Protein AF-A0A0B7N5V0-F1 (afdb_monomer_lite)

Organism: NCBI:txid35722

Secondary structure (DSSP, 8-state):
--PPSSPPPP-B--TTS---TT--BSSHHHHHHHHHHHHHHTT--HHHHHHHHHTTTS-GGGHHHHIIIIIT-TT--HHHHHHHHHHHHS-HHHHHHHHHHHHT----TTS-HHHHHHHHHHHHHHTTPPS-HHHHHHHHHHS--

Foldseek 3Di:
DDEQPPQQAAAADDPPDDADPRDHDPALVRSVVSNVVSCVVVVHDCQVCVLVHCCVRDDPVCNVVCVVPPVVDPPDTPVNVSVVVRCVPVPLVQLVVLVVCLLVAAADPPHDLVRSVVVNVVSCVSNVNDDDPVSVVSSVVRYDD

Sequence (145 aa):
EIVVRDVPLFDLVNDNTKATLKGQFNSVAQFLKDFERMFRLQSVDIKKVWNDNLGNVIGTENADWCADTIEADQNLLYKAFKCIFTSHFEFPSKEIDMFTKLVALKQRNEEGVKNFRKRFIRTAHAAHVSDSNFLARLYINALIN

Radius of gyration: 19.16 Å; chains: 1; bounding box: 42×30×53 Å

Structure (mmCIF, N/CA/C/O backbone):
data_AF-A0A0B7N5V0-F1
#
_entry.id   AF-A0A0B7N5V0-F1
#
loop_
_atom_site.group_PDB
_atom_site.id
_atom_site.type_symbol
_atom_site.label_atom_id
_atom_site.label_alt_id
_atom_site.label_comp_id
_atom_site.label_asym_id
_atom_site.label_entity_id
_atom_site.label_seq_id
_atom_site.pdbx_PDB_ins_code
_atom_site.Cartn_x
_atom_site.Cartn_y
_atom_site.Cartn_z
_atom_site.occupancy
_atom_site.B_iso_or_equiv
_atom_site.auth_seq_id
_atom_site.auth_comp_id
_atom_site.auth_asym_id
_atom_site.auth_atom_id
_atom_site.pdbx_PDB_model_num
ATOM 1 N N . GLU A 1 1 ? -16.998 4.637 20.587 1.00 64.81 1 GLU A N 1
ATOM 2 C CA . GLU A 1 1 ? -16.395 4.667 19.247 1.00 64.81 1 GLU A CA 1
ATOM 3 C C . GLU A 1 1 ? -16.012 6.104 18.914 1.00 64.81 1 GLU A C 1
ATOM 5 O O . GLU A 1 1 ? -16.871 6.984 18.971 1.00 64.81 1 GLU A O 1
ATOM 10 N N . ILE A 1 2 ? -14.722 6.379 18.705 1.00 80.25 2 ILE A N 1
ATOM 11 C CA . ILE A 1 2 ? -14.266 7.704 18.250 1.00 80.25 2 ILE A CA 1
ATOM 12 C C . ILE A 1 2 ? -14.149 7.639 16.732 1.00 80.25 2 ILE A C 1
ATOM 14 O O . ILE A 1 2 ? -13.211 7.042 16.211 1.00 80.25 2 ILE A O 1
ATOM 18 N N . VAL A 1 3 ? -15.090 8.271 16.034 1.00 82.94 3 VAL A N 1
ATOM 19 C CA . VAL A 1 3 ? -15.102 8.308 14.568 1.00 82.94 3 VAL A CA 1
ATOM 20 C C . VAL A 1 3 ? -14.376 9.557 14.079 1.00 82.94 3 VAL A C 1
ATOM 22 O O . VAL A 1 3 ? -14.769 10.687 14.380 1.00 82.94 3 VAL A O 1
ATOM 25 N N . VAL A 1 4 ? -13.309 9.346 13.318 1.00 87.25 4 VAL A N 1
ATOM 26 C CA . VAL A 1 4 ? -12.541 10.386 12.636 1.00 87.25 4 VAL A CA 1
ATOM 27 C C . VAL A 1 4 ? -13.245 10.713 11.322 1.00 87.25 4 VAL A C 1
ATOM 29 O O . VAL A 1 4 ? -13.687 9.824 10.599 1.00 87.25 4 VAL A O 1
ATOM 32 N N . ARG A 1 5 ? -13.389 12.001 11.008 1.00 86.94 5 ARG A N 1
ATOM 33 C CA . ARG A 1 5 ? -14.046 12.441 9.765 1.00 86.94 5 ARG A CA 1
ATOM 34 C C . ARG A 1 5 ? -13.079 12.466 8.589 1.00 86.94 5 ARG A C 1
ATOM 36 O O . ARG A 1 5 ? -11.876 12.610 8.796 1.00 86.94 5 ARG A O 1
ATOM 43 N N . ASP A 1 6 ? -13.629 12.369 7.379 1.00 86.00 6 ASP A N 1
ATOM 44 C CA . ASP A 1 6 ? -12.918 12.533 6.101 1.00 86.00 6 ASP A CA 1
ATOM 45 C C . ASP A 1 6 ? -11.710 11.599 5.924 1.00 86.00 6 ASP A C 1
ATOM 47 O O . ASP A 1 6 ? -10.722 11.935 5.271 1.00 86.00 6 ASP A O 1
ATOM 51 N N . VAL A 1 7 ? -11.779 10.413 6.530 1.00 87.75 7 VAL A N 1
ATOM 52 C CA . VAL A 1 7 ? -10.746 9.390 6.387 1.00 87.75 7 VAL A CA 1
ATOM 53 C C . VAL A 1 7 ? -10.773 8.859 4.949 1.00 87.75 7 VAL A C 1
ATOM 55 O O . VAL A 1 7 ? -11.858 8.571 4.433 1.00 87.75 7 VAL A O 1
ATOM 58 N N . PRO A 1 8 ? -9.617 8.747 4.268 1.00 88.00 8 PRO A N 1
ATOM 59 C CA . PRO A 1 8 ? -9.591 8.260 2.896 1.00 88.00 8 PRO A CA 1
ATOM 60 C C . PRO A 1 8 ? -10.089 6.817 2.813 1.00 88.00 8 PRO A C 1
ATOM 62 O O . PRO A 1 8 ? -9.735 5.992 3.652 1.00 88.00 8 PRO A O 1
ATOM 65 N N . LEU A 1 9 ? -10.860 6.509 1.769 1.00 89.25 9 LEU A N 1
ATOM 66 C CA . LEU A 1 9 ? -11.190 5.127 1.429 1.00 89.25 9 LEU A CA 1
ATOM 67 C C . LEU A 1 9 ? -9.961 4.454 0.829 1.00 89.25 9 LEU A C 1
ATOM 69 O O . LEU A 1 9 ? -9.295 5.034 -0.028 1.00 89.25 9 LEU A O 1
ATOM 73 N N . PHE A 1 10 ? -9.662 3.245 1.280 1.00 87.44 10 PHE A N 1
ATOM 74 C CA . PHE A 1 10 ? -8.553 2.472 0.763 1.00 87.44 10 PHE A CA 1
ATOM 75 C C . PHE A 1 10 ? -8.876 1.958 -0.642 1.00 87.44 10 PHE A C 1
ATOM 77 O O . PHE A 1 10 ? -9.827 1.211 -0.836 1.00 87.44 10 PHE A O 1
ATOM 84 N N . ASP A 1 11 ? -8.072 2.372 -1.618 1.00 84.56 11 ASP A N 1
ATOM 85 C CA . ASP A 1 11 ? -8.128 1.883 -2.995 1.00 84.56 11 ASP A CA 1
ATOM 86 C C . ASP A 1 11 ? -6.727 2.000 -3.608 1.00 84.56 11 ASP A C 1
ATOM 88 O O . ASP A 1 11 ? -6.162 3.097 -3.683 1.00 84.56 11 ASP A O 1
ATOM 92 N N . LEU A 1 12 ? -6.130 0.874 -4.000 1.00 78.88 12 LEU A N 1
ATOM 93 C CA . LEU A 1 12 ? -4.803 0.844 -4.612 1.00 78.88 12 LEU A CA 1
ATOM 94 C C . LEU A 1 12 ? -4.901 0.881 -6.133 1.00 78.88 12 LEU A C 1
ATOM 96 O O . LEU A 1 12 ? -5.700 0.174 -6.744 1.00 78.88 12 LEU A O 1
ATOM 100 N N . VAL A 1 13 ? -3.985 1.619 -6.763 1.00 71.94 13 VAL A N 1
ATOM 101 C CA . VAL A 1 13 ? -3.803 1.569 -8.216 1.00 71.94 13 VAL A CA 1
ATOM 102 C C . VAL A 1 13 ? -3.477 0.131 -8.633 1.00 71.94 13 VAL A C 1
ATOM 104 O O . VAL A 1 13 ? -2.416 -0.420 -8.297 1.00 71.94 13 VAL A O 1
ATOM 107 N N . ASN A 1 14 ? -4.391 -0.456 -9.402 1.00 65.75 14 ASN A N 1
ATOM 108 C CA . ASN A 1 14 ? -4.245 -1.752 -10.044 1.00 65.75 14 ASN A CA 1
ATOM 109 C C . ASN A 1 14 ? -4.352 -1.567 -11.566 1.00 65.75 14 ASN A C 1
ATOM 111 O O . ASN A 1 14 ? -5.163 -0.773 -12.040 1.00 65.75 14 ASN A O 1
ATOM 115 N N . ASP A 1 15 ? -3.544 -2.304 -12.334 1.00 48.69 15 ASP A N 1
ATOM 116 C CA . ASP A 1 15 ? -3.446 -2.167 -13.799 1.00 48.69 15 ASP A CA 1
ATOM 117 C C . ASP A 1 15 ? -4.793 -2.454 -14.513 1.00 48.69 15 ASP A C 1
ATOM 119 O O . ASP A 1 15 ? -4.975 -2.079 -15.671 1.00 48.69 15 ASP A O 1
ATOM 123 N N . ASN A 1 16 ? -5.756 -3.070 -13.812 1.00 47.97 16 ASN A N 1
ATOM 124 C CA . ASN A 1 16 ? -7.061 -3.484 -14.336 1.00 47.97 16 ASN A CA 1
ATOM 125 C C . ASN A 1 16 ? -8.249 -2.577 -13.957 1.00 47.97 16 ASN A C 1
ATOM 127 O O . ASN A 1 16 ? -9.341 -2.773 -14.495 1.00 47.97 16 ASN A O 1
ATOM 131 N N . THR A 1 17 ? -8.092 -1.599 -13.059 1.00 49.25 17 THR A N 1
ATOM 132 C CA . THR A 1 17 ? -9.208 -0.744 -12.617 1.00 49.25 17 THR A CA 1
ATOM 133 C C . THR A 1 17 ? -9.101 0.661 -13.197 1.00 49.25 17 THR A C 1
ATOM 135 O O . THR A 1 17 ? -8.112 1.367 -13.022 1.00 49.25 17 THR A O 1
ATOM 138 N N . LYS A 1 18 ? -10.164 1.101 -13.887 1.00 48.66 18 LYS A N 1
ATOM 139 C CA . LYS A 1 18 ? -10.345 2.518 -14.233 1.00 48.66 18 LYS A CA 1
ATOM 140 C C . LYS A 1 18 ? -10.315 3.328 -12.938 1.00 48.66 18 LYS A C 1
ATOM 142 O O . LYS A 1 18 ? -11.009 2.957 -11.997 1.00 48.66 18 LYS A O 1
ATOM 147 N N . ALA A 1 19 ? -9.537 4.412 -12.922 1.00 49.53 19 ALA A N 1
ATOM 148 C CA . ALA A 1 19 ? -9.422 5.310 -11.778 1.00 49.53 19 ALA A CA 1
ATOM 149 C C . ALA A 1 19 ? -10.810 5.634 -11.206 1.00 49.53 19 ALA A C 1
ATOM 151 O O . ALA A 1 19 ? -11.657 6.224 -11.882 1.00 49.53 19 ALA A O 1
ATOM 152 N N . THR A 1 20 ? -11.055 5.202 -9.976 1.00 51.44 20 THR A N 1
ATOM 153 C CA . THR A 1 20 ? -12.264 5.533 -9.229 1.00 51.44 20 THR A CA 1
ATOM 154 C C . THR A 1 20 ? -12.245 7.025 -8.887 1.00 51.44 20 THR A C 1
ATOM 156 O O . THR A 1 20 ? -11.209 7.620 -8.585 1.00 51.44 20 THR A O 1
ATOM 159 N N . LEU A 1 21 ? -13.422 7.657 -8.930 1.00 48.59 21 LEU A N 1
ATOM 160 C CA . LEU A 1 21 ? -13.627 9.099 -8.706 1.00 48.59 21 LEU A CA 1
ATOM 161 C C . LEU A 1 21 ? -13.143 9.616 -7.333 1.00 48.59 21 LEU A C 1
ATOM 163 O O . LEU A 1 21 ? -13.133 10.825 -7.118 1.00 48.59 21 LEU A O 1
ATOM 167 N N . LYS A 1 22 ? -12.761 8.730 -6.403 1.00 58.75 22 LYS A N 1
ATOM 168 C CA . LYS A 1 22 ? -12.380 9.064 -5.020 1.00 58.75 22 LYS A CA 1
ATOM 169 C C . LYS A 1 22 ? -10.866 9.125 -4.768 1.00 58.75 22 LYS A C 1
ATOM 171 O O . LYS A 1 22 ? -10.464 9.438 -3.653 1.00 58.75 22 LYS A O 1
ATOM 176 N N . GLY A 1 23 ? -10.052 8.941 -5.811 1.00 65.19 23 GLY A N 1
ATOM 177 C CA . GLY A 1 23 ? -8.592 8.998 -5.730 1.00 65.19 23 GLY A CA 1
ATOM 178 C C . GLY A 1 23 ? -7.995 7.659 -5.302 1.00 65.19 23 GLY A C 1
ATOM 179 O O . GLY A 1 23 ? -8.436 7.061 -4.330 1.00 65.19 23 GLY A O 1
ATOM 180 N N . GLN A 1 24 ? -6.997 7.191 -6.051 1.00 77.75 24 GLN A N 1
ATOM 181 C CA . GLN A 1 24 ? -6.309 5.926 -5.796 1.00 77.75 24 GLN A CA 1
ATOM 182 C C . GLN A 1 24 ? -4.924 6.173 -5.197 1.00 77.75 24 GLN A C 1
ATOM 184 O O . GLN A 1 24 ? -4.234 7.136 -5.550 1.00 77.75 24 GLN A O 1
ATOM 189 N N . PHE A 1 25 ? -4.497 5.268 -4.324 1.00 81.06 25 PHE A N 1
ATOM 190 C CA . PHE A 1 25 ? -3.174 5.263 -3.717 1.00 81.06 25 PHE A CA 1
ATOM 191 C C . PHE A 1 25 ? -2.198 4.440 -4.554 1.00 81.06 25 PHE A C 1
ATOM 193 O O . PHE A 1 25 ? -2.509 3.341 -5.006 1.00 81.06 25 PHE A O 1
ATOM 200 N N . ASN A 1 26 ? -0.977 4.945 -4.740 1.00 78.62 26 ASN A N 1
ATOM 201 C CA . ASN A 1 26 ? 0.063 4.186 -5.442 1.00 78.62 26 ASN A CA 1
ATOM 202 C C . ASN A 1 26 ? 0.656 3.071 -4.567 1.00 78.62 26 ASN A C 1
ATOM 204 O O . ASN A 1 26 ? 1.240 2.130 -5.099 1.00 78.62 26 ASN A O 1
ATOM 208 N N . SER A 1 27 ? 0.528 3.205 -3.245 1.00 80.62 27 SER A N 1
ATOM 209 C CA . SER A 1 27 ? 1.041 2.269 -2.250 1.00 80.62 27 SER A CA 1
ATOM 210 C C . SER A 1 27 ? 0.220 2.311 -0.961 1.00 80.62 27 SER A C 1
ATOM 212 O O . SER A 1 27 ? -0.379 3.337 -0.617 1.00 80.62 27 SER A O 1
ATOM 214 N N . VAL A 1 28 ? 0.253 1.222 -0.197 1.00 87.00 28 VAL A N 1
ATOM 215 C CA . VAL A 1 28 ? -0.265 1.133 1.174 1.00 87.00 28 VAL A CA 1
ATOM 216 C C . VAL A 1 28 ? 0.405 2.180 2.054 1.00 87.00 28 VAL A C 1
ATOM 218 O O . VAL A 1 28 ? -0.256 2.820 2.865 1.00 87.00 28 VAL A O 1
ATOM 221 N N . ALA A 1 29 ? 1.707 2.416 1.870 1.00 87.56 29 ALA A N 1
ATOM 222 C CA . ALA A 1 29 ? 2.428 3.450 2.608 1.00 87.56 29 ALA A CA 1
ATOM 223 C C . ALA A 1 29 ? 1.845 4.856 2.373 1.00 87.56 29 ALA A C 1
ATOM 225 O O . ALA A 1 29 ? 1.769 5.656 3.310 1.00 87.56 29 ALA A O 1
ATOM 226 N N . GLN A 1 30 ? 1.416 5.163 1.142 1.00 87.44 30 GLN A N 1
ATOM 227 C CA . GLN A 1 30 ? 0.755 6.430 0.828 1.00 87.44 30 GLN A CA 1
ATOM 228 C C . GLN A 1 30 ? -0.601 6.530 1.537 1.00 87.44 30 GLN A C 1
ATOM 230 O O . GLN A 1 30 ? -0.866 7.541 2.186 1.00 87.44 30 GLN A O 1
ATOM 235 N N . PHE A 1 31 ? -1.408 5.468 1.477 1.00 91.50 31 PHE A N 1
ATOM 236 C CA . PHE A 1 31 ? -2.681 5.396 2.194 1.00 91.50 31 PHE A CA 1
ATOM 237 C C . PHE A 1 31 ? -2.501 5.590 3.702 1.00 91.50 31 PHE A C 1
ATOM 239 O O . PHE A 1 31 ? -3.112 6.485 4.281 1.00 91.50 31 PHE A O 1
ATOM 246 N N . LEU A 1 32 ? -1.619 4.815 4.340 1.00 92.94 32 LEU A N 1
ATOM 247 C CA . LEU A 1 32 ? -1.391 4.875 5.785 1.00 92.94 32 LEU A CA 1
ATOM 248 C C . LEU A 1 32 ? -0.936 6.267 6.233 1.00 92.94 32 LEU A C 1
ATOM 250 O O . LEU A 1 32 ? -1.321 6.724 7.307 1.00 92.94 32 LEU A O 1
ATOM 254 N N . LYS A 1 33 ? -0.152 6.975 5.412 1.00 93.00 33 LYS A N 1
ATOM 255 C CA . LYS A 1 33 ? 0.273 8.350 5.703 1.00 93.00 33 LYS A CA 1
ATOM 256 C C . LYS A 1 33 ? -0.904 9.329 5.723 1.00 93.00 33 LYS A C 1
ATOM 258 O O . LYS A 1 33 ? -0.939 10.200 6.598 1.00 93.00 33 LYS A O 1
ATOM 263 N N . ASP A 1 34 ? -1.831 9.201 4.778 1.00 92.38 34 ASP A N 1
ATOM 264 C CA . ASP A 1 34 ? -3.016 10.059 4.681 1.00 92.38 34 ASP A CA 1
ATOM 265 C C . ASP A 1 34 ? -4.074 9.677 5.726 1.00 92.38 34 ASP A C 1
ATOM 267 O O . ASP A 1 34 ? -4.643 10.559 6.368 1.00 92.38 34 ASP A O 1
ATOM 271 N N . PHE A 1 35 ? -4.228 8.384 6.015 1.00 92.94 35 PHE A N 1
ATOM 272 C CA . PHE A 1 35 ? -4.990 7.877 7.154 1.00 92.94 35 PHE A CA 1
ATOM 273 C C . PHE A 1 35 ? -4.466 8.489 8.464 1.00 92.94 35 PHE A C 1
ATOM 275 O O . PHE A 1 35 ? -5.186 9.221 9.137 1.00 92.94 35 PHE A O 1
ATOM 282 N N . GLU A 1 36 ? -3.171 8.346 8.772 1.00 94.75 36 GLU A N 1
ATOM 283 C CA . GLU A 1 36 ? -2.518 8.947 9.951 1.00 94.75 36 GLU A CA 1
ATOM 284 C C . GLU A 1 36 ? -2.617 10.478 9.992 1.00 94.75 36 GLU A C 1
ATOM 286 O O . GLU A 1 36 ? -2.595 11.099 11.061 1.00 94.75 36 GLU A O 1
ATOM 291 N N . ARG A 1 37 ? -2.672 11.132 8.829 1.00 94.25 37 ARG A N 1
ATOM 292 C CA . ARG A 1 37 ? -2.838 12.584 8.745 1.00 94.25 37 ARG A CA 1
ATOM 293 C C . ARG A 1 37 ? -4.200 13.014 9.286 1.00 94.25 37 ARG A C 1
ATOM 295 O O . ARG A 1 37 ? -4.232 13.998 10.020 1.00 94.25 37 ARG A O 1
ATOM 302 N N . MET A 1 38 ? -5.278 12.287 9.003 1.00 93.81 38 MET A N 1
ATOM 303 C CA . MET A 1 38 ? -6.620 12.675 9.455 1.00 93.81 38 MET A CA 1
ATOM 304 C C . MET A 1 38 ? -6.780 12.627 10.974 1.00 93.81 38 MET A C 1
ATOM 306 O O . MET A 1 38 ? -7.351 13.549 11.556 1.00 93.81 38 MET A O 1
ATOM 310 N N . PHE A 1 39 ? -6.177 11.635 11.628 1.00 94.19 39 PHE A N 1
ATOM 311 C CA . PHE A 1 39 ? -6.139 11.549 13.090 1.00 94.19 39 PHE A CA 1
ATOM 312 C C . PHE A 1 39 ? -5.358 12.718 13.697 1.00 94.19 39 PHE A C 1
ATOM 314 O O . PHE A 1 39 ? -5.819 13.348 14.648 1.00 94.19 39 PHE A O 1
ATOM 321 N N . ARG A 1 40 ? -4.208 13.072 13.104 1.00 94.06 40 ARG A N 1
ATOM 322 C CA . ARG A 1 40 ? -3.401 14.220 13.550 1.00 94.06 40 ARG A CA 1
ATOM 323 C C . ARG A 1 40 ? -4.135 15.549 13.406 1.00 94.06 40 ARG A C 1
ATOM 325 O O . ARG A 1 40 ? -4.067 16.358 14.322 1.00 94.06 40 ARG A O 1
ATOM 332 N N . LEU A 1 41 ? -4.833 15.775 12.290 1.00 93.94 41 LEU A N 1
ATOM 333 C CA . LEU A 1 41 ? -5.597 17.011 12.067 1.00 93.94 41 LEU A CA 1
ATOM 334 C C . LEU A 1 41 ? -6.736 17.187 13.079 1.00 93.94 41 LEU A C 1
ATOM 336 O O . LEU A 1 41 ? -7.115 18.315 13.375 1.00 93.94 41 LEU A O 1
ATOM 340 N N . GLN A 1 42 ? -7.257 16.084 13.614 1.00 93.62 42 GLN A N 1
ATOM 341 C CA . GLN A 1 42 ? -8.352 16.071 14.583 1.00 93.62 42 GLN A CA 1
ATOM 342 C C . GLN A 1 42 ? -7.868 15.857 16.028 1.00 93.62 42 GLN A C 1
ATOM 344 O O . GLN A 1 42 ? -8.688 15.703 16.928 1.00 93.62 42 GLN A O 1
ATOM 349 N N . SER A 1 43 ? -6.551 15.871 16.270 1.00 92.38 43 SER A N 1
ATOM 350 C CA . SER A 1 43 ? -5.940 15.648 17.592 1.00 92.38 43 SER A CA 1
ATOM 351 C C . SER A 1 43 ? -6.362 14.329 18.261 1.00 92.38 43 SER A C 1
ATOM 353 O O . SER A 1 43 ? -6.453 14.243 19.485 1.00 92.38 43 SER A O 1
ATOM 355 N N . VAL A 1 44 ? -6.607 13.290 17.460 1.00 93.56 44 VAL A N 1
ATOM 356 C CA . VAL A 1 44 ? -6.987 11.951 17.926 1.00 93.56 44 VAL A CA 1
ATOM 357 C C . VAL A 1 44 ? -5.752 11.051 17.978 1.00 93.56 44 VAL A C 1
ATOM 359 O O . VAL A 1 44 ? -4.984 10.968 17.018 1.00 93.56 44 VAL A O 1
ATOM 362 N N . ASP A 1 45 ? -5.561 10.342 19.092 1.00 92.50 45 ASP A N 1
ATOM 363 C CA . ASP A 1 45 ? -4.493 9.346 19.213 1.00 92.50 45 ASP A CA 1
ATOM 364 C C . ASP A 1 45 ? -4.850 8.080 18.429 1.00 92.50 45 ASP A C 1
ATOM 366 O O . ASP A 1 45 ? -5.608 7.223 18.891 1.00 92.50 45 ASP A O 1
ATOM 370 N N . ILE A 1 46 ? -4.257 7.953 17.243 1.00 92.50 46 ILE A N 1
ATOM 371 C CA . ILE A 1 46 ? -4.469 6.813 16.351 1.00 92.50 46 ILE A CA 1
ATOM 372 C C . ILE A 1 46 ? -4.206 5.469 17.026 1.00 92.50 46 ILE A C 1
ATOM 374 O O . ILE A 1 46 ? -4.905 4.507 16.741 1.00 92.50 46 ILE A 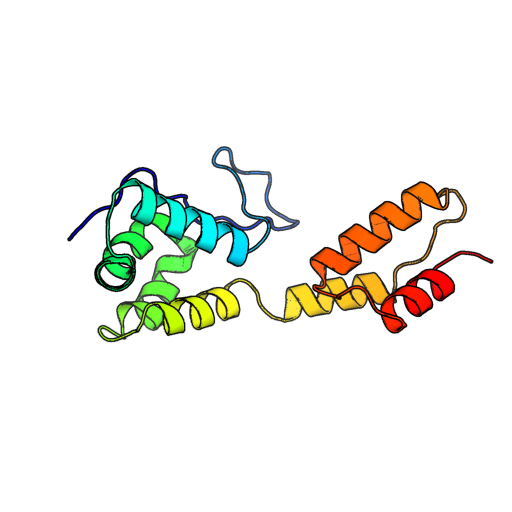O 1
ATOM 378 N N . LYS A 1 47 ? -3.261 5.382 17.971 1.00 91.94 47 LYS A N 1
ATOM 379 C CA . LYS A 1 47 ? -2.917 4.105 18.614 1.00 91.94 47 LYS A CA 1
ATOM 380 C C . LYS A 1 47 ? -4.075 3.510 19.409 1.00 91.94 47 LYS A C 1
ATOM 382 O O . LYS A 1 47 ? -4.032 2.318 19.689 1.00 91.94 47 LYS A O 1
ATOM 387 N N . LYS A 1 48 ? -5.068 4.325 19.775 1.00 88.56 48 LYS A N 1
ATOM 388 C CA . LYS A 1 48 ? -6.205 3.911 20.598 1.00 88.56 48 LYS A CA 1
ATOM 389 C C . LYS A 1 48 ? -7.464 3.584 19.807 1.00 88.56 48 LYS A C 1
ATOM 391 O O . LYS A 1 48 ? -8.277 2.838 20.326 1.00 88.56 48 LYS A O 1
ATOM 396 N N . VAL A 1 49 ? -7.651 4.180 18.625 1.00 90.12 49 VAL A N 1
ATOM 397 C CA . VAL A 1 49 ? -8.958 4.169 17.931 1.00 90.12 49 VAL A CA 1
ATOM 398 C C . VAL A 1 49 ? -8.858 3.932 16.422 1.00 90.12 49 VAL A C 1
ATOM 400 O O . VAL A 1 49 ? -9.791 4.209 15.677 1.00 90.12 49 VAL A O 1
ATOM 403 N N . TRP A 1 50 ? -7.714 3.452 15.929 1.00 91.56 50 TRP A N 1
ATOM 404 C CA . TRP A 1 50 ? -7.541 3.140 14.506 1.00 91.56 50 TRP A CA 1
ATOM 405 C C . TRP A 1 50 ? -8.490 2.034 14.021 1.00 91.56 50 TRP A C 1
ATOM 407 O O . TRP A 1 50 ? -8.988 2.120 12.903 1.00 91.56 50 TRP A O 1
ATOM 417 N N . ASN A 1 51 ? -8.744 1.027 14.859 1.00 91.06 51 ASN A N 1
ATOM 418 C CA . ASN A 1 51 ? -9.576 -0.138 14.559 1.00 91.06 51 ASN A CA 1
ATOM 419 C C . ASN A 1 51 ? -11.050 0.253 14.379 1.00 91.06 51 ASN A C 1
ATOM 421 O O . ASN A 1 51 ? -11.640 -0.119 13.371 1.00 91.06 51 ASN A O 1
ATOM 425 N N . ASP A 1 52 ? -11.583 1.113 15.257 1.00 88.31 52 ASP A N 1
ATOM 426 C CA . ASP A 1 52 ? -12.934 1.700 15.164 1.00 88.31 52 ASP A CA 1
ATOM 427 C C . ASP A 1 52 ? -13.184 2.411 13.816 1.00 88.31 52 ASP A C 1
ATOM 429 O O . ASP A 1 52 ? -14.315 2.605 13.378 1.00 88.31 52 ASP A O 1
ATOM 433 N N . ASN A 1 53 ? -12.118 2.848 13.140 1.00 89.31 53 ASN A N 1
ATOM 434 C CA . ASN A 1 53 ? -12.203 3.585 11.882 1.00 89.31 53 ASN A CA 1
ATOM 435 C C . ASN A 1 53 ? -11.841 2.733 10.657 1.00 89.31 53 ASN A C 1
ATOM 437 O O . ASN A 1 53 ? -12.053 3.187 9.533 1.00 89.31 53 ASN A O 1
ATOM 441 N N . LEU A 1 54 ? -11.304 1.523 10.846 1.00 88.31 54 LEU A N 1
ATOM 442 C CA . LEU A 1 54 ? -10.787 0.700 9.754 1.00 88.31 54 LEU A CA 1
ATOM 443 C C . LEU A 1 54 ? -11.908 0.120 8.883 1.00 88.31 54 LEU A C 1
ATOM 445 O O . LEU A 1 54 ? -11.826 0.192 7.655 1.00 88.31 54 LEU A O 1
ATOM 449 N N . GLY A 1 55 ? -12.976 -0.390 9.504 1.00 81.88 55 GLY A N 1
ATOM 450 C CA . GLY A 1 55 ? -14.113 -0.977 8.784 1.00 81.88 55 GLY A CA 1
ATOM 451 C C . GLY A 1 55 ? -14.788 0.008 7.822 1.00 81.88 55 GLY A C 1
ATOM 452 O O . GLY A 1 55 ? -15.284 -0.378 6.767 1.00 81.88 55 GLY A O 1
ATOM 453 N N . ASN A 1 56 ? -14.714 1.308 8.122 1.00 81.44 56 ASN A N 1
ATOM 454 C CA . ASN A 1 56 ? -15.277 2.368 7.283 1.00 81.44 56 ASN A CA 1
ATOM 455 C C . ASN A 1 56 ? -14.429 2.700 6.046 1.00 81.44 56 ASN A C 1
ATOM 457 O O . ASN A 1 56 ? -14.893 3.437 5.175 1.00 81.44 56 ASN A O 1
ATOM 461 N N . VAL A 1 57 ? -13.192 2.201 5.968 1.00 87.62 57 VAL A N 1
ATOM 462 C CA . VAL A 1 57 ? -12.240 2.587 4.916 1.00 87.62 57 VAL A CA 1
ATOM 463 C C . VAL A 1 57 ? -11.700 1.427 4.096 1.00 87.62 57 VAL A C 1
ATOM 465 O O . VAL A 1 57 ? -11.248 1.669 2.985 1.00 87.62 57 VAL A O 1
ATOM 468 N N . ILE A 1 58 ? -11.753 0.193 4.602 1.00 84.50 58 ILE A N 1
ATOM 469 C CA . ILE A 1 58 ? -11.144 -0.991 3.972 1.00 84.50 58 ILE A CA 1
ATOM 470 C C . ILE A 1 58 ? -11.850 -1.444 2.675 1.00 84.50 58 ILE A C 1
ATOM 472 O O . ILE A 1 58 ? -11.257 -2.158 1.867 1.00 84.50 58 ILE A O 1
ATOM 476 N N . GLY A 1 59 ? -13.088 -0.999 2.446 1.00 82.06 59 GLY A N 1
ATOM 477 C CA . GLY A 1 59 ? -13.916 -1.466 1.331 1.00 82.06 59 GLY A CA 1
ATOM 478 C C . GLY A 1 59 ? -14.586 -2.808 1.640 1.00 82.06 59 GLY A C 1
ATOM 479 O O . GLY A 1 59 ? -14.062 -3.639 2.381 1.00 82.06 59 GLY A O 1
ATOM 480 N N . THR A 1 60 ? -15.784 -3.022 1.097 1.00 82.19 60 THR A N 1
ATOM 481 C CA . THR A 1 60 ? -16.607 -4.208 1.395 1.00 82.19 60 THR A CA 1
ATOM 482 C C . THR A 1 60 ? -15.975 -5.516 0.923 1.00 82.19 60 THR A C 1
ATOM 484 O O . THR A 1 60 ? -16.204 -6.561 1.514 1.00 82.19 60 THR A O 1
ATOM 487 N N . GLU A 1 61 ? -15.160 -5.461 -0.125 1.00 78.56 61 GLU A N 1
ATOM 488 C CA . GLU A 1 61 ? -14.454 -6.600 -0.712 1.00 78.56 61 GLU A CA 1
ATOM 489 C C . GLU A 1 61 ? -13.378 -7.197 0.205 1.00 78.56 61 GLU A C 1
ATOM 491 O O . GLU A 1 61 ? -12.985 -8.344 0.019 1.00 78.56 61 GLU A O 1
ATOM 496 N N . ASN A 1 62 ? -12.929 -6.437 1.205 1.00 83.56 62 ASN A N 1
ATOM 497 C CA . ASN A 1 62 ? -11.902 -6.842 2.162 1.00 83.56 62 ASN A CA 1
ATOM 498 C C . ASN A 1 62 ? -12.475 -7.056 3.574 1.00 83.56 62 ASN A C 1
ATOM 500 O O . ASN A 1 62 ? -11.709 -7.274 4.514 1.00 83.56 62 ASN A O 1
ATOM 504 N N . ALA A 1 63 ? -13.801 -6.959 3.740 1.00 84.69 63 ALA A N 1
ATOM 505 C CA . ALA A 1 63 ? -14.460 -6.995 5.043 1.00 84.69 63 ALA A CA 1
ATOM 506 C C . ALA A 1 63 ? -14.235 -8.330 5.767 1.00 84.69 63 ALA A C 1
ATOM 508 O O . ALA A 1 63 ? -13.823 -8.319 6.923 1.00 84.69 63 ALA A O 1
ATOM 509 N N . ASP A 1 64 ? -14.411 -9.458 5.072 1.00 85.75 64 ASP A N 1
ATOM 510 C CA . ASP A 1 64 ? -14.219 -10.795 5.652 1.00 85.75 64 ASP A CA 1
ATOM 511 C C . ASP A 1 64 ? -12.772 -10.991 6.130 1.00 85.75 64 ASP A C 1
ATOM 513 O O . ASP A 1 64 ? -12.523 -11.385 7.267 1.00 85.75 64 ASP A O 1
ATOM 517 N N . TRP A 1 65 ? -11.793 -10.617 5.297 1.00 89.00 65 TRP A N 1
ATOM 518 C CA . TRP A 1 65 ? -10.380 -10.684 5.674 1.00 89.00 65 TRP A CA 1
ATOM 519 C C . TRP A 1 65 ? -10.055 -9.792 6.883 1.00 89.00 65 TRP A C 1
ATOM 521 O O . TRP A 1 65 ? -9.309 -10.206 7.777 1.00 89.00 65 TRP A O 1
ATOM 531 N N . CYS A 1 66 ? -10.601 -8.573 6.911 1.00 88.81 66 CYS A N 1
ATOM 532 C CA . CYS A 1 66 ? -10.410 -7.627 8.007 1.00 88.81 66 CYS A CA 1
ATOM 533 C C . CYS A 1 66 ? -10.987 -8.178 9.317 1.00 88.81 66 CYS A C 1
ATOM 535 O O . CYS A 1 66 ? -10.291 -8.163 10.335 1.00 88.81 66 CYS A O 1
ATOM 537 N N . ALA A 1 67 ? -12.199 -8.733 9.272 1.00 87.44 67 ALA A N 1
ATOM 538 C CA . ALA A 1 67 ? -12.846 -9.362 10.416 1.00 87.44 67 ALA A CA 1
ATOM 539 C C . ALA A 1 67 ? -12.001 -10.525 10.969 1.00 87.44 67 ALA A C 1
ATOM 541 O O . ALA A 1 67 ? -11.670 -10.551 12.156 1.00 87.44 67 ALA A O 1
ATOM 542 N N . ASP A 1 68 ? -11.566 -11.434 10.095 1.00 87.44 68 ASP A N 1
ATOM 543 C CA . ASP A 1 68 ? -10.859 -12.660 10.484 1.00 87.44 68 ASP A CA 1
ATOM 544 C C . ASP A 1 68 ? -9.413 -12.425 10.946 1.00 87.44 68 ASP A C 1
ATOM 546 O O . ASP A 1 68 ? -8.880 -13.196 11.747 1.00 87.44 68 ASP A O 1
ATOM 550 N N . THR A 1 69 ? -8.749 -11.381 10.439 1.00 87.44 69 THR A N 1
ATOM 551 C CA . THR A 1 69 ? -7.309 -11.163 10.670 1.00 87.44 69 THR A CA 1
ATOM 552 C C . THR A 1 69 ? -7.028 -10.021 11.636 1.00 87.44 69 THR A C 1
ATOM 554 O O . THR A 1 69 ? -6.119 -10.114 12.460 1.00 87.44 69 THR A O 1
ATOM 557 N N . ILE A 1 70 ? -7.753 -8.911 11.494 1.00 91.06 70 ILE A N 1
ATOM 558 C CA . ILE A 1 70 ? -7.476 -7.668 12.214 1.00 91.06 70 ILE A CA 1
ATOM 559 C C . ILE A 1 70 ? -8.398 -7.544 13.423 1.00 91.06 70 ILE A C 1
ATOM 561 O O . ILE A 1 70 ? -7.917 -7.337 14.533 1.00 91.06 70 ILE A O 1
ATOM 565 N N . GLU A 1 71 ? -9.708 -7.681 13.225 1.00 88.56 71 GLU A N 1
ATOM 566 C CA . GLU A 1 71 ? -10.706 -7.467 14.284 1.00 88.56 71 GLU A CA 1
ATOM 567 C C . GLU A 1 71 ? -10.774 -8.637 15.274 1.00 88.56 71 GLU A C 1
ATOM 569 O O . GLU A 1 71 ? -11.098 -8.435 16.447 1.00 88.56 71 GLU A O 1
ATOM 574 N N . ALA A 1 72 ? -10.400 -9.843 14.836 1.00 89.25 72 ALA A N 1
ATOM 575 C CA . ALA A 1 72 ? -10.271 -11.017 15.694 1.00 89.25 72 ALA A CA 1
ATOM 576 C C . ALA A 1 72 ? -9.232 -10.837 16.823 1.00 89.25 72 ALA A C 1
ATOM 578 O O . ALA A 1 72 ? -9.378 -11.444 17.887 1.00 89.25 72 ALA A O 1
ATOM 579 N N . ASP A 1 73 ? -8.210 -9.992 16.632 1.00 90.00 73 ASP A N 1
ATOM 580 C CA . ASP A 1 73 ? -7.231 -9.644 17.668 1.00 90.00 73 ASP A CA 1
ATOM 581 C C . ASP A 1 73 ? -7.531 -8.265 18.277 1.00 90.00 73 ASP A C 1
ATOM 583 O O . ASP A 1 73 ? -7.034 -7.225 17.843 1.00 90.00 73 ASP A O 1
ATOM 587 N N . GLN A 1 74 ? -8.305 -8.263 19.364 1.00 85.94 74 GLN A N 1
ATOM 588 C CA . GLN A 1 74 ? -8.667 -7.036 20.085 1.00 85.94 74 GLN A CA 1
ATOM 589 C C . GLN A 1 74 ? -7.473 -6.295 20.710 1.00 85.94 74 GLN A C 1
ATOM 591 O O . GLN A 1 74 ? -7.601 -5.124 21.067 1.00 85.94 74 GLN A O 1
ATOM 596 N N . ASN A 1 75 ? -6.319 -6.952 20.858 1.00 90.19 75 ASN A N 1
ATOM 597 C CA . ASN A 1 75 ? -5.112 -6.358 21.431 1.00 90.19 75 ASN A CA 1
ATOM 598 C C . ASN A 1 75 ? -4.082 -5.978 20.361 1.00 90.19 75 ASN A C 1
ATOM 600 O O . ASN A 1 75 ? -2.950 -5.604 20.696 1.00 90.19 75 ASN A O 1
ATOM 604 N N . LEU A 1 76 ? -4.458 -6.049 19.081 1.00 93.00 76 LEU A N 1
ATOM 605 C CA . LEU A 1 76 ? -3.559 -5.765 17.981 1.00 93.00 76 LEU A CA 1
ATOM 606 C C . LEU A 1 76 ? -3.041 -4.326 18.068 1.00 93.00 76 LEU A C 1
ATOM 608 O O . LEU A 1 76 ? -3.772 -3.336 18.007 1.00 93.00 76 LEU A O 1
ATOM 612 N N . LEU A 1 77 ? -1.724 -4.192 18.191 1.00 94.12 77 LEU A N 1
ATOM 613 C CA . LEU A 1 77 ? -1.090 -2.882 18.217 1.00 94.12 77 LEU A CA 1
ATOM 614 C C . LEU A 1 77 ? -1.104 -2.264 16.820 1.00 94.12 77 LEU A C 1
ATOM 616 O O . LEU A 1 77 ? -0.767 -2.925 15.839 1.00 94.12 77 LEU A O 1
ATOM 620 N N . TYR A 1 78 ? -1.321 -0.948 16.742 1.00 94.19 78 TYR A N 1
ATOM 621 C CA . TYR A 1 78 ? -1.318 -0.215 15.469 1.00 94.19 78 TYR A CA 1
ATOM 622 C C . TYR A 1 78 ? -0.057 -0.464 14.615 1.00 94.19 78 TYR A C 1
ATOM 624 O O . TYR A 1 78 ? -0.109 -0.526 13.390 1.00 94.19 78 TYR A O 1
ATOM 632 N N . LYS A 1 79 ? 1.108 -0.649 15.254 1.00 93.12 79 LYS A N 1
ATOM 633 C CA . LYS A 1 79 ? 2.352 -0.995 14.547 1.00 93.12 79 LYS A CA 1
ATOM 634 C C . LYS A 1 79 ? 2.269 -2.364 13.859 1.00 93.12 79 LYS A C 1
ATOM 636 O O . LYS A 1 79 ? 2.736 -2.483 12.733 1.00 93.12 79 LYS A O 1
ATOM 641 N N . ALA A 1 80 ? 1.710 -3.367 14.535 1.00 93.62 80 ALA A N 1
ATOM 642 C CA . ALA A 1 80 ? 1.543 -4.713 13.996 1.00 93.62 80 ALA A CA 1
ATOM 643 C C . ALA A 1 80 ? 0.478 -4.738 12.893 1.00 93.62 80 ALA A C 1
ATOM 645 O O . ALA A 1 80 ? 0.730 -5.303 11.832 1.00 93.62 80 ALA A O 1
ATOM 646 N N . PHE A 1 81 ? -0.633 -4.017 13.089 1.00 93.94 81 PHE A N 1
ATOM 647 C CA . PHE A 1 81 ? -1.636 -3.770 12.051 1.00 93.94 81 PHE A CA 1
ATOM 648 C C . PHE A 1 81 ? -0.998 -3.284 10.746 1.00 93.94 81 PHE A C 1
ATOM 650 O O . PHE A 1 81 ? -1.209 -3.900 9.708 1.00 93.94 81 PHE A O 1
ATOM 657 N N . LYS A 1 82 ? -0.152 -2.242 10.790 1.00 93.62 82 LYS A N 1
ATOM 658 C CA . LYS A 1 82 ? 0.507 -1.726 9.578 1.00 93.62 82 LYS A CA 1
ATOM 659 C C . LYS A 1 82 ? 1.304 -2.802 8.842 1.00 93.62 82 LYS A C 1
ATOM 661 O O . LYS A 1 82 ? 1.245 -2.860 7.623 1.00 93.62 82 LYS A O 1
ATOM 666 N N . CYS A 1 83 ? 2.018 -3.665 9.566 1.00 89.38 83 CYS A N 1
ATOM 667 C CA . CYS A 1 83 ? 2.770 -4.763 8.958 1.00 89.38 83 CYS A CA 1
ATOM 668 C C . CYS A 1 83 ? 1.855 -5.787 8.273 1.00 89.38 83 CYS A C 1
ATOM 670 O O . CYS A 1 83 ? 2.131 -6.177 7.140 1.00 89.38 83 CYS A O 1
ATOM 672 N N . ILE A 1 84 ? 0.774 -6.204 8.937 1.00 89.88 84 ILE A N 1
ATOM 673 C CA . ILE A 1 84 ? -0.197 -7.163 8.388 1.00 89.88 84 ILE A CA 1
ATOM 674 C C . ILE A 1 84 ? -0.888 -6.568 7.157 1.00 89.88 84 ILE A C 1
ATOM 676 O O . ILE A 1 84 ? -0.942 -7.203 6.108 1.00 89.88 84 ILE A O 1
ATOM 680 N N . PHE A 1 85 ? -1.348 -5.324 7.270 1.00 89.88 85 PHE A N 1
ATOM 681 C CA . PHE A 1 85 ? -2.047 -4.604 6.214 1.00 89.88 85 PHE A CA 1
ATOM 682 C C . PHE A 1 85 ? -1.170 -4.415 4.974 1.00 89.88 85 PHE A C 1
ATOM 684 O O . PHE A 1 85 ? -1.588 -4.729 3.862 1.00 89.88 85 PHE A O 1
ATOM 691 N N . THR A 1 86 ? 0.078 -3.972 5.158 1.00 88.19 86 THR A N 1
ATOM 692 C CA . THR A 1 86 ? 1.057 -3.908 4.068 1.00 88.19 86 THR A CA 1
ATOM 693 C C .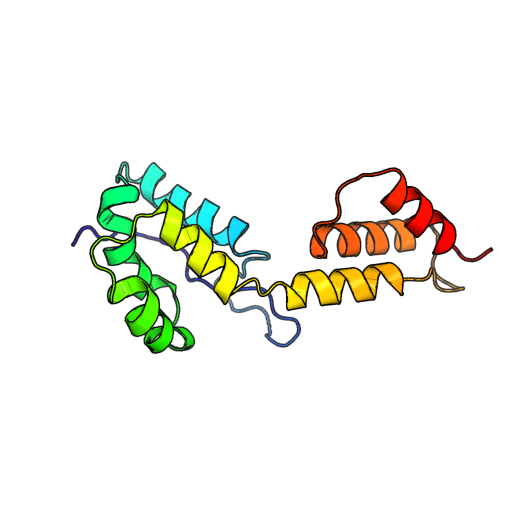 THR A 1 86 ? 1.278 -5.281 3.451 1.00 88.19 86 THR A C 1
ATOM 695 O O . THR A 1 86 ? 1.182 -5.402 2.241 1.00 88.19 86 THR A O 1
ATOM 698 N N . SER A 1 87 ? 1.489 -6.329 4.248 1.00 83.50 87 SER A N 1
ATOM 699 C CA . SER A 1 87 ? 1.759 -7.671 3.709 1.00 83.50 87 SER A CA 1
ATOM 700 C C . SER A 1 87 ? 0.587 -8.249 2.906 1.00 83.50 87 SER A C 1
ATOM 702 O O . SER A 1 87 ? 0.809 -8.999 1.960 1.00 83.50 87 SER A O 1
ATOM 704 N N . HIS A 1 88 ? -0.650 -7.917 3.284 1.00 84.38 88 HIS A N 1
ATOM 705 C CA . HIS A 1 88 ? -1.850 -8.392 2.600 1.00 84.38 88 HIS A CA 1
ATOM 706 C C . HIS A 1 88 ? -2.076 -7.696 1.251 1.00 84.38 88 HIS A C 1
ATOM 708 O O . HIS A 1 88 ? -2.363 -8.360 0.258 1.00 84.38 88 HIS A O 1
ATOM 714 N N . PHE A 1 89 ? -1.928 -6.369 1.197 1.00 80.50 89 PHE A N 1
ATOM 715 C CA . PHE A 1 89 ? -2.253 -5.584 -0.002 1.00 80.50 89 PHE A CA 1
ATOM 716 C C . PHE A 1 89 ? -1.055 -5.284 -0.905 1.00 80.50 89 PHE A C 1
ATOM 718 O O . PHE A 1 89 ? -1.195 -5.147 -2.120 1.00 80.50 89 PHE A O 1
ATOM 725 N N . GLU A 1 90 ? 0.133 -5.198 -0.326 1.00 74.81 90 GLU A N 1
ATOM 726 C CA . GLU A 1 90 ? 1.406 -5.158 -1.033 1.00 74.81 90 GLU A CA 1
ATOM 727 C C . GLU A 1 90 ?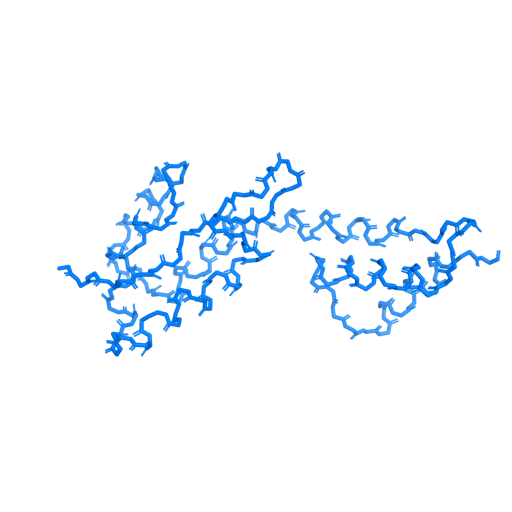 2.053 -6.525 -0.886 1.00 74.81 90 GLU A C 1
ATOM 729 O O . GLU A 1 90 ? 3.023 -6.729 -0.158 1.00 74.81 90 GLU A O 1
ATOM 734 N N . PHE A 1 91 ? 1.477 -7.496 -1.596 1.00 65.69 91 PHE A N 1
ATOM 735 C CA . PHE A 1 91 ? 2.140 -8.774 -1.773 1.00 65.69 91 PHE A CA 1
ATOM 736 C C . PHE A 1 91 ? 3.541 -8.526 -2.364 1.00 65.69 91 PHE A C 1
ATOM 738 O O . PHE A 1 91 ? 3.658 -7.802 -3.364 1.00 65.69 91 PHE A O 1
ATOM 745 N N . PRO A 1 92 ? 4.586 -9.207 -1.857 1.00 58.06 92 PRO A N 1
ATOM 746 C CA . PRO A 1 92 ? 5.912 -9.222 -2.469 1.00 58.06 92 PRO A CA 1
ATOM 747 C C . PRO A 1 92 ? 5.869 -9.560 -3.960 1.00 58.06 92 PRO A C 1
ATOM 749 O O . PRO A 1 92 ? 6.769 -9.177 -4.692 1.00 58.06 92 PRO A O 1
ATOM 752 N N . SER A 1 93 ? 4.816 -10.235 -4.438 1.00 59.50 93 SER A N 1
ATOM 753 C CA . SER A 1 93 ? 4.629 -10.546 -5.853 1.00 59.50 93 SER A CA 1
ATOM 754 C C . SER A 1 93 ? 4.576 -9.302 -6.736 1.00 59.50 93 SER A C 1
ATOM 756 O O . SER A 1 93 ? 5.174 -9.332 -7.797 1.00 59.50 93 SER A O 1
ATOM 758 N N . LYS A 1 94 ? 3.962 -8.184 -6.315 1.00 68.69 94 LYS A N 1
ATOM 759 C CA . LYS A 1 94 ? 3.928 -6.958 -7.137 1.00 68.69 94 LYS A CA 1
ATOM 760 C C . LYS A 1 94 ? 5.311 -6.319 -7.232 1.00 68.69 94 LYS A C 1
ATOM 762 O O . LYS A 1 94 ? 5.718 -5.904 -8.314 1.00 68.69 94 LYS A O 1
ATOM 767 N N . GLU A 1 95 ? 6.048 -6.272 -6.125 1.00 68.81 95 GLU A N 1
ATOM 768 C CA . GLU A 1 95 ? 7.436 -5.796 -6.114 1.00 68.81 95 GLU A CA 1
ATOM 769 C C . GLU A 1 95 ? 8.344 -6.718 -6.935 1.00 68.81 95 GLU A C 1
ATOM 771 O O . GLU A 1 95 ? 9.128 -6.236 -7.748 1.00 68.81 95 GLU A O 1
ATOM 776 N N . ILE A 1 96 ? 8.188 -8.037 -6.797 1.00 77.00 96 ILE A N 1
ATOM 777 C CA . ILE A 1 96 ? 8.913 -9.065 -7.555 1.00 77.00 96 ILE A CA 1
ATOM 778 C C . ILE A 1 96 ? 8.555 -9.003 -9.046 1.00 77.00 96 ILE A C 1
ATOM 780 O O . ILE A 1 96 ? 9.444 -9.116 -9.890 1.00 77.00 96 ILE A O 1
ATOM 784 N N . ASP A 1 97 ? 7.296 -8.763 -9.402 1.00 80.12 97 ASP A N 1
ATOM 785 C CA . ASP A 1 97 ? 6.835 -8.604 -10.782 1.00 80.12 97 ASP A CA 1
ATOM 786 C C . ASP A 1 97 ? 7.407 -7.325 -11.393 1.00 80.12 97 ASP A C 1
ATOM 788 O O . ASP A 1 97 ? 7.890 -7.331 -12.528 1.00 80.12 97 ASP A O 1
ATOM 792 N N . MET A 1 98 ? 7.405 -6.218 -10.644 1.00 83.00 98 MET A N 1
ATOM 793 C CA . MET A 1 98 ? 8.020 -4.963 -11.080 1.00 83.00 98 MET A CA 1
ATOM 794 C C . MET A 1 98 ? 9.541 -5.082 -11.168 1.00 83.00 98 MET A C 1
ATOM 796 O O . MET A 1 98 ? 10.133 -4.552 -12.108 1.00 83.00 98 MET A O 1
ATOM 800 N N . PHE A 1 99 ? 10.177 -5.828 -10.265 1.00 86.50 99 PHE A N 1
ATOM 801 C CA . PHE A 1 99 ? 11.600 -6.147 -10.331 1.00 86.50 99 PHE A CA 1
ATOM 802 C C . PHE A 1 99 ? 11.916 -7.008 -11.559 1.00 86.50 99 PHE A C 1
ATOM 804 O O . PHE A 1 99 ? 12.851 -6.716 -12.301 1.00 86.50 99 PHE A O 1
ATOM 811 N N . THR A 1 100 ? 11.084 -8.005 -11.853 1.00 87.56 100 THR A N 1
ATOM 812 C CA . THR A 1 100 ? 11.201 -8.842 -13.055 1.00 87.56 100 THR A CA 1
ATOM 813 C C . THR A 1 100 ? 11.049 -7.998 -14.323 1.00 87.56 100 THR A C 1
ATOM 815 O O . THR A 1 100 ? 11.876 -8.088 -15.233 1.00 87.56 100 THR A O 1
ATOM 818 N N . LYS A 1 101 ? 10.057 -7.096 -14.364 1.00 88.62 101 LYS A N 1
ATOM 819 C CA . LYS A 1 101 ? 9.875 -6.114 -15.449 1.00 88.62 101 LYS A CA 1
ATOM 820 C C . LYS A 1 101 ? 11.074 -5.171 -15.579 1.00 88.62 101 LYS A C 1
ATOM 822 O O . LYS A 1 101 ? 11.455 -4.845 -16.700 1.00 88.62 101 LYS A O 1
ATOM 827 N N . LEU A 1 102 ? 11.670 -4.738 -14.466 1.00 92.94 102 LEU A N 1
ATOM 828 C CA . LEU A 1 102 ? 12.857 -3.881 -14.447 1.00 92.94 102 LEU A CA 1
ATOM 829 C C . LEU A 1 102 ? 14.075 -4.597 -15.042 1.00 92.94 102 LEU A C 1
ATOM 831 O O . LEU A 1 102 ? 14.772 -4.017 -15.871 1.00 92.94 102 LEU A O 1
ATOM 835 N N . VAL A 1 103 ? 14.314 -5.853 -14.656 1.00 92.94 103 VAL A N 1
ATOM 836 C CA . VAL A 1 103 ? 15.429 -6.671 -15.163 1.00 92.94 103 VAL A CA 1
ATOM 837 C C . VAL A 1 103 ? 15.276 -6.967 -16.657 1.00 92.94 103 VAL A C 1
ATOM 839 O O . VAL A 1 103 ? 16.261 -6.953 -17.394 1.00 92.94 103 VAL A O 1
ATOM 842 N N . ALA A 1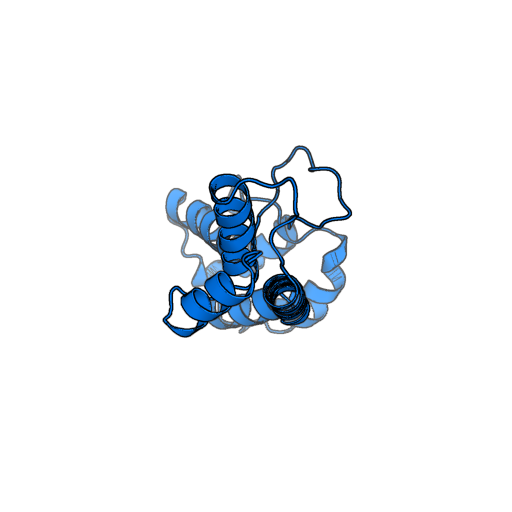 104 ? 14.045 -7.190 -17.121 1.00 92.81 104 ALA A N 1
ATOM 843 C CA . ALA A 1 104 ? 13.737 -7.413 -18.533 1.00 92.81 104 ALA A CA 1
ATOM 844 C C . ALA A 1 104 ? 13.662 -6.116 -19.362 1.00 92.81 104 ALA A C 1
ATOM 846 O O . ALA A 1 104 ? 13.548 -6.173 -20.590 1.00 92.81 104 ALA A O 1
ATOM 847 N N . LEU A 1 105 ? 13.696 -4.940 -18.724 1.00 92.88 105 LEU 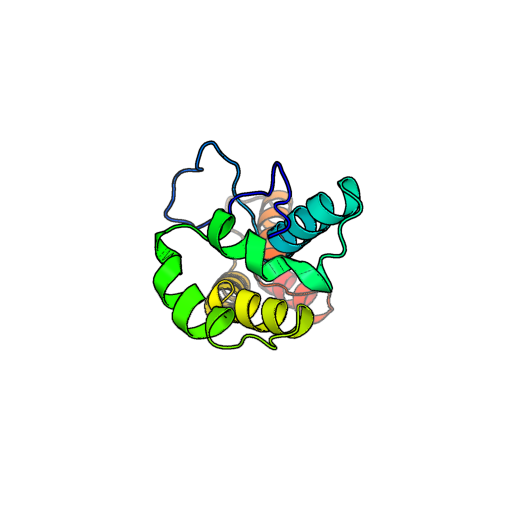A N 1
ATOM 848 C CA . LEU A 1 105 ? 13.527 -3.669 -19.414 1.00 92.88 105 LEU A CA 1
ATOM 849 C C . LEU A 1 105 ? 14.704 -3.427 -20.361 1.00 92.88 105 LEU A C 1
ATOM 851 O O . LEU A 1 105 ? 15.861 -3.465 -19.956 1.00 92.88 105 LEU A O 1
ATOM 855 N N . LYS A 1 106 ? 14.397 -3.114 -21.619 1.00 94.62 106 LYS A N 1
ATOM 856 C CA . LYS A 1 106 ? 15.365 -2.661 -22.620 1.00 94.62 106 LYS A CA 1
ATOM 857 C C . LYS A 1 106 ? 14.907 -1.341 -23.227 1.00 94.62 106 LYS A C 1
ATOM 859 O O . LYS A 1 106 ? 13.697 -1.068 -23.315 1.00 94.62 106 LYS A O 1
ATOM 864 N N . GLN A 1 107 ? 15.872 -0.518 -23.621 1.00 94.88 107 GLN A N 1
ATOM 865 C CA . GLN A 1 107 ? 15.621 0.614 -24.500 1.00 94.88 107 GLN A CA 1
ATOM 866 C C . GLN A 1 107 ? 15.075 0.074 -25.823 1.00 94.88 107 GLN A C 1
ATOM 868 O O . GLN A 1 107 ? 15.495 -0.983 -26.285 1.00 94.88 107 GLN A O 1
ATOM 873 N N . ARG A 1 108 ? 14.084 0.754 -26.402 1.00 92.25 108 ARG A N 1
ATOM 874 C CA . ARG A 1 108 ? 13.554 0.406 -27.731 1.00 92.25 108 ARG A CA 1
ATOM 875 C C . ARG A 1 108 ? 14.346 1.150 -28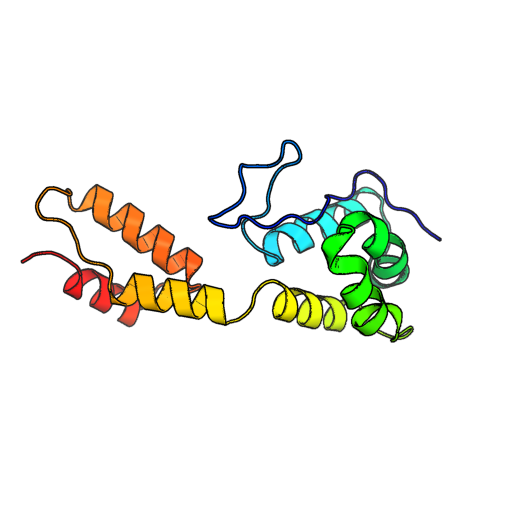.806 1.00 92.25 108 ARG A C 1
ATOM 877 O O . ARG A 1 108 ? 14.780 2.267 -28.546 1.00 92.25 108 ARG A O 1
ATOM 884 N N . ASN A 1 109 ? 14.465 0.583 -30.010 1.00 88.88 109 ASN A N 1
ATOM 885 C CA . ASN A 1 109 ? 15.258 1.166 -31.111 1.00 88.88 109 ASN A CA 1
ATOM 886 C C . ASN A 1 109 ? 14.880 2.622 -31.435 1.00 88.88 109 ASN A C 1
ATOM 888 O O . ASN A 1 109 ? 15.738 3.436 -31.749 1.00 88.88 109 ASN A O 1
ATOM 892 N N . GLU A 1 110 ? 13.598 2.960 -31.315 1.00 90.56 110 GLU A N 1
ATOM 893 C CA . GLU A 1 110 ? 13.058 4.293 -31.616 1.00 90.56 110 GLU A CA 1
ATOM 894 C C . GLU A 1 110 ? 12.939 5.192 -30.370 1.00 90.56 110 GLU A C 1
ATOM 896 O O . GLU A 1 110 ? 12.566 6.363 -30.451 1.00 90.56 110 GLU A O 1
ATOM 901 N N . GLU A 1 111 ? 13.225 4.660 -29.178 1.00 89.88 111 GLU A N 1
ATOM 902 C CA . GLU A 1 111 ? 13.093 5.391 -27.923 1.00 89.88 111 GLU A CA 1
ATOM 903 C C . GLU A 1 111 ? 14.391 6.133 -27.600 1.00 89.88 111 GLU A C 1
ATOM 905 O O . GLU A 1 111 ? 15.431 5.536 -27.324 1.00 89.88 111 GLU A O 1
ATOM 910 N N . GLY A 1 112 ? 14.322 7.464 -27.555 1.00 91.50 112 GLY A N 1
ATOM 911 C CA . GLY A 1 112 ? 15.443 8.278 -27.093 1.00 91.50 112 GLY A CA 1
ATOM 912 C C . GLY A 1 112 ? 15.813 7.989 -25.630 1.00 91.50 112 GLY A C 1
ATOM 913 O O . GLY A 1 112 ? 14.940 7.826 -24.772 1.00 91.50 112 GLY A O 1
ATOM 914 N N . VAL A 1 113 ? 17.113 8.031 -25.319 1.00 92.19 113 VAL A N 1
ATOM 915 C CA . VAL A 1 113 ? 17.690 7.711 -23.994 1.00 92.19 113 VAL A CA 1
ATOM 916 C C . VAL A 1 113 ? 16.990 8.445 -22.841 1.00 92.19 113 VAL A C 1
ATOM 918 O O . VAL A 1 113 ? 16.752 7.875 -21.779 1.00 92.19 113 VAL A O 1
ATOM 921 N N . LYS A 1 114 ? 16.591 9.709 -23.039 1.00 93.06 114 LYS A N 1
ATOM 922 C CA . LYS A 1 114 ? 15.875 10.504 -22.023 1.00 93.06 114 LYS A CA 1
ATOM 923 C C . LYS A 1 114 ? 14.512 9.906 -21.656 1.00 93.06 114 LYS A C 1
ATOM 925 O O . LYS A 1 114 ? 14.133 9.930 -20.484 1.00 93.06 114 LYS A O 1
ATOM 930 N N . ASN A 1 115 ? 13.775 9.397 -22.641 1.00 90.00 115 ASN A N 1
ATOM 931 C CA . ASN A 1 115 ? 12.466 8.780 -22.427 1.00 90.00 115 ASN A CA 1
ATOM 932 C C . ASN A 1 115 ? 12.628 7.405 -21.778 1.00 90.00 115 ASN A C 1
ATOM 934 O O . ASN A 1 115 ? 11.951 7.121 -20.788 1.00 90.00 115 ASN A O 1
ATOM 938 N N . PHE A 1 116 ? 13.618 6.635 -22.237 1.00 94.12 116 PHE A N 1
ATOM 939 C CA . PHE A 1 116 ? 13.970 5.363 -21.621 1.00 94.12 116 PHE A CA 1
ATOM 940 C C . PHE A 1 116 ? 14.358 5.522 -20.147 1.00 94.12 116 PHE A C 1
ATOM 942 O O . PHE A 1 116 ? 13.790 4.848 -19.291 1.00 94.12 116 PHE A O 1
ATOM 949 N N . ARG A 1 117 ? 15.230 6.483 -19.811 1.00 93.44 117 ARG A N 1
ATOM 950 C CA . ARG A 1 117 ? 15.613 6.788 -18.421 1.00 93.44 117 ARG A CA 1
ATOM 951 C C . ARG A 1 117 ? 14.403 7.055 -17.534 1.00 93.44 117 ARG A C 1
ATOM 953 O O . ARG A 1 117 ? 14.323 6.520 -16.433 1.00 93.44 117 ARG A O 1
ATOM 960 N N . LYS A 1 118 ? 13.447 7.866 -18.000 1.00 88.81 118 LYS A N 1
ATOM 961 C CA . LYS A 1 118 ? 12.218 8.143 -17.239 1.00 88.81 118 LYS A CA 1
ATOM 962 C C . LYS A 1 118 ? 11.419 6.864 -16.978 1.00 88.81 118 LYS A C 1
ATOM 964 O O . LYS A 1 118 ? 10.938 6.674 -15.865 1.00 88.81 118 LYS A O 1
ATOM 969 N N . ARG A 1 119 ? 11.284 5.993 -17.983 1.00 92.25 119 ARG A N 1
ATOM 970 C CA . ARG A 1 119 ? 10.578 4.708 -17.867 1.00 92.25 119 ARG A CA 1
ATOM 971 C C . ARG A 1 119 ? 11.305 3.743 -16.925 1.00 92.25 119 ARG A C 1
ATOM 973 O O . ARG A 1 119 ? 10.662 3.139 -16.070 1.00 92.25 119 ARG A O 1
ATOM 980 N N . PHE A 1 120 ? 12.628 3.665 -17.027 1.00 93.62 120 PHE A N 1
ATOM 981 C CA . PHE A 1 120 ? 13.476 2.837 -16.172 1.00 93.62 120 PHE A CA 1
ATOM 982 C C . PHE A 1 120 ? 13.374 3.248 -14.698 1.00 93.62 120 PHE A C 1
ATOM 984 O O . PHE A 1 120 ? 13.034 2.417 -13.864 1.00 93.62 120 PHE A O 1
ATOM 991 N N . ILE A 1 121 ? 13.554 4.535 -14.379 1.00 89.81 121 ILE A N 1
ATOM 992 C CA . ILE A 1 121 ? 13.467 5.039 -12.995 1.00 89.81 121 ILE A CA 1
ATOM 993 C C . ILE A 1 121 ? 12.069 4.836 -12.403 1.00 89.81 121 ILE A C 1
ATOM 995 O O . ILE A 1 121 ? 11.946 4.395 -11.264 1.00 89.81 121 ILE A O 1
ATOM 999 N N . ARG A 1 122 ? 11.002 5.075 -13.179 1.00 84.75 122 ARG A N 1
ATOM 1000 C CA . ARG A 1 122 ? 9.630 4.785 -12.726 1.00 84.75 122 ARG A CA 1
ATOM 1001 C C . ARG A 1 122 ? 9.438 3.310 -12.371 1.00 84.75 122 ARG A C 1
ATOM 1003 O O . ARG A 1 122 ? 8.793 3.014 -11.373 1.00 84.75 122 ARG A O 1
ATOM 1010 N N . THR A 1 123 ? 10.004 2.410 -13.173 1.00 83.44 123 THR A N 1
ATOM 1011 C CA . THR A 1 123 ? 9.917 0.960 -12.938 1.00 83.44 123 THR A CA 1
ATOM 1012 C C . THR A 1 123 ? 10.751 0.552 -11.720 1.00 83.44 123 THR A C 1
ATOM 1014 O O . THR A 1 123 ? 10.287 -0.237 -10.908 1.00 83.44 123 THR A O 1
ATOM 1017 N N . ALA A 1 124 ? 11.935 1.145 -11.534 1.00 87.00 124 ALA A N 1
ATOM 1018 C CA . ALA A 1 124 ? 12.788 0.902 -10.370 1.00 87.00 124 ALA A CA 1
ATOM 1019 C C . ALA A 1 124 ? 12.127 1.347 -9.059 1.00 87.00 124 ALA A C 1
ATOM 1021 O O . ALA A 1 124 ? 12.139 0.604 -8.082 1.00 87.00 124 ALA A O 1
ATOM 1022 N N . HIS A 1 125 ? 11.477 2.514 -9.063 1.00 80.62 125 HIS A N 1
ATOM 1023 C CA . HIS A 1 125 ? 10.708 2.995 -7.917 1.00 80.62 125 HIS A CA 1
ATOM 1024 C C . HIS A 1 125 ? 9.524 2.074 -7.603 1.00 80.62 125 HIS A C 1
ATOM 1026 O O . HIS A 1 125 ? 9.299 1.767 -6.441 1.00 80.62 125 HIS A O 1
ATOM 1032 N N . ALA A 1 126 ? 8.793 1.603 -8.620 1.00 73.88 126 ALA A N 1
ATOM 1033 C CA . ALA A 1 126 ? 7.683 0.663 -8.434 1.00 73.88 126 ALA A CA 1
ATOM 1034 C C . ALA A 1 126 ? 8.135 -0.728 -7.949 1.00 73.88 126 ALA A C 1
ATOM 1036 O O . ALA A 1 126 ? 7.343 -1.458 -7.367 1.00 73.88 126 ALA A O 1
ATOM 1037 N N . ALA A 1 127 ? 9.399 -1.085 -8.188 1.00 81.19 127 ALA A N 1
ATOM 1038 C CA . ALA A 1 127 ? 10.045 -2.293 -7.682 1.00 81.19 127 ALA A CA 1
ATOM 1039 C C . ALA A 1 127 ? 10.759 -2.081 -6.331 1.00 81.19 127 ALA A C 1
ATOM 1041 O O . ALA A 1 127 ? 11.490 -2.963 -5.892 1.00 81.19 127 ALA A O 1
ATOM 1042 N N . HIS A 1 128 ? 10.629 -0.895 -5.720 1.00 78.88 128 HIS A N 1
ATOM 1043 C CA . HIS A 1 128 ? 11.334 -0.498 -4.493 1.00 78.88 128 HIS A CA 1
ATOM 1044 C C . HIS A 1 128 ? 12.864 -0.701 -4.537 1.00 78.88 128 HIS A C 1
ATOM 1046 O O . HIS A 1 128 ? 13.516 -0.893 -3.510 1.00 78.88 128 HIS A O 1
ATOM 1052 N N . VAL A 1 129 ? 13.473 -0.598 -5.724 1.00 82.88 129 VAL A N 1
ATOM 1053 C CA . VAL A 1 129 ? 14.930 -0.679 -5.882 1.00 82.88 129 VAL A CA 1
ATOM 1054 C C . VAL A 1 129 ? 15.542 0.693 -5.634 1.00 82.88 129 VAL A C 1
ATOM 1056 O O . VAL A 1 129 ? 15.268 1.651 -6.357 1.00 82.88 129 VAL A O 1
ATOM 1059 N N . SER A 1 130 ? 16.393 0.782 -4.615 1.00 83.31 130 SER A N 1
ATOM 1060 C CA . SER A 1 130 ? 17.120 2.002 -4.275 1.00 83.31 130 SER A CA 1
ATOM 1061 C C . SER A 1 130 ? 18.243 2.318 -5.266 1.00 83.31 130 SER A C 1
ATOM 1063 O O . SER A 1 130 ? 18.813 1.436 -5.925 1.00 83.31 130 SER A O 1
ATOM 1065 N N . ASP A 1 131 ? 18.598 3.602 -5.331 1.00 87.56 131 ASP A N 1
ATOM 1066 C CA . ASP A 1 131 ? 19.765 4.064 -6.076 1.00 87.56 131 ASP A CA 1
ATOM 1067 C C . ASP A 1 131 ? 21.025 3.349 -5.577 1.00 87.56 131 ASP A C 1
ATOM 1069 O O . ASP A 1 131 ? 21.390 3.399 -4.402 1.00 87.56 131 ASP A O 1
ATOM 1073 N N . SER A 1 132 ? 21.688 2.641 -6.488 1.00 90.94 132 SER A N 1
ATOM 1074 C CA . SER A 1 132 ? 22.835 1.800 -6.165 1.00 90.94 132 SER A CA 1
ATOM 1075 C C . SER A 1 132 ? 23.717 1.565 -7.388 1.00 90.94 132 SER A C 1
ATOM 1077 O O . SER A 1 132 ? 23.281 1.683 -8.537 1.00 90.94 132 SER A O 1
ATOM 1079 N N . ASN A 1 133 ? 24.961 1.143 -7.145 1.00 94.25 133 ASN A N 1
ATOM 1080 C CA . ASN A 1 133 ? 25.870 0.713 -8.213 1.00 94.25 133 ASN A CA 1
ATOM 1081 C C . ASN A 1 133 ? 25.283 -0.445 -9.037 1.00 94.25 133 ASN A C 1
ATOM 1083 O O . ASN A 1 133 ? 25.560 -0.555 -10.230 1.00 94.25 133 ASN A O 1
ATOM 1087 N N . PHE A 1 134 ? 24.464 -1.298 -8.416 1.00 91.62 134 PHE A N 1
ATOM 1088 C CA . PHE A 1 134 ? 23.756 -2.368 -9.109 1.00 91.62 134 PHE A CA 1
ATOM 1089 C C . PHE A 1 134 ? 22.705 -1.809 -10.075 1.00 91.62 134 PHE A C 1
ATOM 1091 O O . PHE A 1 134 ? 22.722 -2.159 -11.254 1.00 91.62 134 PHE A O 1
ATOM 1098 N N . LEU A 1 135 ? 21.853 -0.886 -9.614 1.00 93.62 135 LEU A N 1
ATOM 1099 C CA . LEU A 1 135 ? 20.824 -0.265 -10.451 1.00 93.62 135 LEU A CA 1
ATOM 1100 C C . LEU A 1 135 ? 21.437 0.495 -11.638 1.00 93.62 135 LEU A C 1
ATOM 1102 O O . LEU A 1 135 ? 20.935 0.406 -12.758 1.00 93.62 135 LEU A O 1
ATOM 1106 N N . ALA A 1 136 ? 22.565 1.178 -11.421 1.00 94.69 136 ALA A N 1
ATOM 1107 C CA . ALA A 1 136 ? 23.309 1.845 -12.487 1.00 94.69 136 ALA A CA 1
ATOM 1108 C C . ALA A 1 136 ? 23.838 0.854 -13.541 1.00 94.69 136 ALA A C 1
ATOM 1110 O O . ALA A 1 136 ? 23.710 1.099 -14.740 1.00 94.69 136 ALA A O 1
ATOM 1111 N N . ARG A 1 137 ? 24.384 -0.294 -13.115 1.00 94.62 137 ARG A N 1
ATOM 1112 C CA . ARG A 1 137 ? 24.830 -1.361 -14.032 1.00 94.62 137 ARG A CA 1
ATOM 1113 C C . ARG A 1 137 ? 23.666 -1.976 -14.799 1.00 94.62 137 ARG A C 1
ATOM 1115 O O . ARG A 1 137 ? 23.802 -2.238 -15.991 1.00 94.62 137 ARG A O 1
ATOM 1122 N N . LEU A 1 138 ? 22.526 -2.165 -14.138 1.00 94.44 138 LEU A N 1
ATOM 1123 C CA . LEU A 1 138 ? 21.312 -2.665 -14.772 1.00 94.44 138 LEU A CA 1
ATOM 1124 C C . LEU A 1 138 ? 20.811 -1.690 -15.846 1.00 94.44 138 LEU A C 1
ATOM 1126 O O . LEU A 1 138 ? 20.496 -2.122 -16.949 1.00 94.44 138 LEU A O 1
ATOM 1130 N N . TYR A 1 139 ? 20.823 -0.384 -15.558 1.00 95.44 139 TYR A N 1
ATOM 1131 C CA . TYR A 1 139 ? 20.489 0.661 -16.528 1.00 95.44 139 TYR A CA 1
ATOM 1132 C C . TYR A 1 139 ? 21.415 0.631 -17.748 1.00 95.44 139 TYR A C 1
ATOM 1134 O O . TYR A 1 139 ? 20.929 0.634 -18.874 1.00 95.44 139 TYR A O 1
ATOM 1142 N N . ILE A 1 140 ? 22.735 0.552 -17.539 1.00 94.50 140 ILE A N 1
ATOM 1143 C CA . ILE A 1 140 ? 23.721 0.492 -18.631 1.00 94.50 140 ILE A CA 1
ATOM 1144 C C . ILE A 1 140 ? 23.497 -0.752 -19.500 1.00 94.50 140 ILE A C 1
ATOM 1146 O O . ILE A 1 140 ? 23.446 -0.636 -20.718 1.00 94.50 140 ILE A O 1
ATOM 1150 N N . ASN A 1 141 ? 23.287 -1.923 -18.891 1.00 93.38 141 ASN A N 1
ATOM 1151 C CA . ASN A 1 141 ? 22.987 -3.165 -19.616 1.00 93.38 141 ASN A CA 1
ATOM 1152 C C . ASN A 1 141 ? 21.641 -3.120 -20.368 1.00 93.38 141 ASN A C 1
ATOM 1154 O O . ASN A 1 141 ? 21.363 -3.950 -21.237 1.00 93.38 141 ASN A O 1
ATOM 1158 N N . ALA A 1 142 ? 20.757 -2.199 -19.995 1.00 93.25 142 ALA A N 1
ATOM 1159 C CA . ALA A 1 142 ? 19.447 -2.051 -20.601 1.00 93.25 142 ALA A CA 1
ATOM 1160 C C . ALA A 1 142 ? 19.425 -1.085 -21.795 1.00 93.25 142 ALA A C 1
ATOM 1162 O O . ALA A 1 142 ? 18.449 -1.091 -22.550 1.00 93.25 142 ALA A O 1
ATOM 1163 N N . LEU A 1 143 ? 20.474 -0.277 -21.977 1.00 93.00 143 LEU A N 1
ATOM 1164 C CA . LEU A 1 143 ? 20.635 0.578 -23.149 1.00 93.00 143 LEU A CA 1
ATOM 1165 C C . LEU A 1 143 ? 20.900 -0.276 -24.393 1.00 93.00 143 LEU A C 1
ATOM 1167 O O . LEU A 1 143 ? 21.537 -1.327 -24.318 1.00 93.00 143 LEU A O 1
ATOM 1171 N N . ILE A 1 144 ? 20.385 0.174 -25.537 1.00 79.62 144 ILE A N 1
ATOM 1172 C CA . ILE A 1 144 ? 20.797 -0.385 -26.827 1.00 79.62 144 ILE A CA 1
ATOM 1173 C C . ILE A 1 144 ? 22.215 0.122 -27.093 1.00 79.62 144 ILE A C 1
ATOM 1175 O O . ILE A 1 144 ? 22.454 1.326 -26.979 1.00 79.62 144 ILE A O 1
ATOM 1179 N N . ASN A 1 145 ? 23.129 -0.798 -27.410 1.00 59.56 145 ASN A N 1
ATOM 1180 C CA . ASN A 1 145 ? 24.433 -0.456 -27.981 1.00 59.56 145 ASN A CA 1
ATOM 1181 C C . ASN A 1 145 ? 24.275 -0.051 -29.445 1.00 59.56 145 ASN A C 1
ATOM 1183 O O . ASN A 1 145 ? 23.578 -0.796 -30.171 1.00 59.56 145 ASN A O 1
#

pLDDT: mean 84.8, std 11.4, range [47.97, 95.44]